Protein AF-A0A2V6Z0V9-F1 (afdb_monomer)

Secondary structure (DSSP, 8-state):
-HHHHHHHHHHH-TT-HHHHHHHHHHHHHTTHHHHHHHHHEEEEE-SSEEEEEE-SSS-EEEEEEGGGEEEEEEE--HHHHHHTEEEEEEEETTS-EEEEEEEESHHHHHHHHHHHH-

pLDDT: mean 75.66, std 7.47, range [54.09, 88.31]

Mean predicted aligned error: 9.22 Å

Nearest PDB structures (foldseek):
  3dcx-assembly1_E  TM=6.784E-01  e=1.658E-02  Shewanella loihica PV-4
  1zvr-assembly1_A  TM=6.112E-01  e=2.534E-02  Homo sapiens
  7xti-assembly1_k  TM=6.850E-01  e=1.084E-01  Komagataella phaffii
  3f6g-assembly1_B  TM=4.318E-01  e=2.859E-01  Leptospira interrogans
  2d9w-assembly1_A  TM=4.665E-01  e=1.020E+00  Homo sapiens

Foldseek 3Di:
DQLVVLVCCCVVCVVCVVSSVVSNVVVVVVLVLLVQLVVFWDWDDDLFWTWTWGDDPDIDIDIDTLVFFPDKDWAADPVRVVSQFTKIWTAGHPGDIDIGHGHGNSVVSVVVSVVSVD

Structure (mmCIF, N/CA/C/O backbone):
data_AF-A0A2V6Z0V9-F1
#
_entry.id   AF-A0A2V6Z0V9-F1
#
loop_
_atom_site.group_PDB
_atom_site.id
_atom_site.type_symbol
_atom_site.label_atom_id
_atom_site.label_alt_id
_atom_site.label_comp_id
_atom_site.label_asym_id
_atom_site.label_entity_id
_atom_site.label_seq_id
_atom_site.pdbx_PDB_ins_code
_atom_site.Cartn_x
_atom_site.Cartn_y
_atom_site.Cartn_z
_atom_site.occupancy
_atom_site.B_iso_or_equiv
_atom_site.auth_seq_id
_atom_site.auth_comp_id
_atom_site.auth_asym_id
_atom_site.auth_atom_id
_atom_site.pdbx_PDB_model_num
ATOM 1 N N . MET A 1 1 ? 1.684 -2.259 -17.902 1.00 61.72 1 MET A N 1
ATOM 2 C CA . MET A 1 1 ? 2.109 -1.062 -18.661 1.00 61.72 1 MET A CA 1
ATOM 3 C C . MET A 1 1 ? 3.595 -1.113 -18.998 1.00 61.72 1 MET A C 1
ATOM 5 O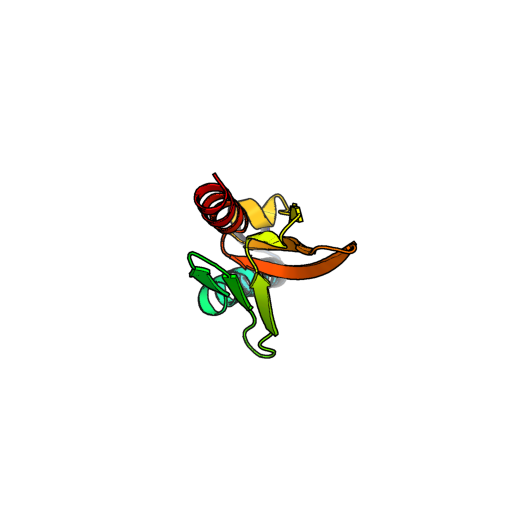 O . MET A 1 1 ? 3.888 -1.341 -20.158 1.00 61.72 1 MET A O 1
ATOM 9 N N . VAL A 1 2 ? 4.525 -1.041 -18.035 1.00 68.62 2 VAL A N 1
ATOM 10 C CA . VAL A 1 2 ? 5.983 -1.050 -18.325 1.00 68.62 2 VAL A CA 1
ATOM 11 C C . VAL A 1 2 ? 6.458 -2.311 -19.071 1.00 68.62 2 VAL A C 1
ATOM 13 O O . VAL A 1 2 ? 7.205 -2.198 -20.033 1.00 68.62 2 VAL A O 1
ATOM 16 N N . LEU A 1 3 ? 5.951 -3.500 -18.718 1.00 67.50 3 LEU A N 1
ATOM 17 C CA . LEU A 1 3 ? 6.251 -4.744 -19.450 1.00 67.50 3 LEU A CA 1
ATOM 18 C C . LEU A 1 3 ? 5.770 -4.738 -20.903 1.00 67.50 3 LEU A C 1
ATOM 20 O O . LEU A 1 3 ? 6.486 -5.190 -21.786 1.00 67.50 3 LEU A O 1
ATOM 24 N N . VAL A 1 4 ? 4.566 -4.217 -21.146 1.00 66.81 4 VAL A N 1
ATOM 25 C CA . VAL A 1 4 ? 3.984 -4.140 -22.495 1.00 66.81 4 VAL A CA 1
ATOM 26 C C . VAL A 1 4 ? 4.806 -3.178 -23.347 1.00 66.81 4 VAL A C 1
ATOM 28 O O . VAL A 1 4 ? 5.147 -3.509 -24.473 1.00 66.81 4 VAL A O 1
ATOM 31 N N . VAL A 1 5 ? 5.211 -2.039 -22.778 1.00 67.81 5 VAL A N 1
ATOM 32 C CA . VAL A 1 5 ? 6.108 -1.081 -23.438 1.00 67.81 5 VAL A CA 1
ATOM 33 C C . VAL A 1 5 ? 7.475 -1.711 -23.730 1.00 67.81 5 VAL A C 1
ATOM 35 O O . VAL A 1 5 ? 7.985 -1.539 -24.829 1.00 67.81 5 VAL A O 1
ATOM 38 N N . GLY A 1 6 ? 8.040 -2.491 -22.802 1.00 67.88 6 GLY A N 1
ATOM 39 C CA . GLY A 1 6 ? 9.314 -3.191 -23.008 1.00 67.88 6 GLY A CA 1
ATOM 40 C C . GLY A 1 6 ? 9.261 -4.256 -24.104 1.00 67.88 6 GLY A C 1
ATOM 41 O O . GLY A 1 6 ? 10.153 -4.308 -24.945 1.00 67.88 6 GLY A O 1
ATOM 42 N N . ILE A 1 7 ? 8.195 -5.062 -24.138 1.00 67.62 7 ILE A N 1
ATOM 43 C CA . ILE A 1 7 ? 7.977 -6.080 -25.178 1.00 67.62 7 ILE A CA 1
ATOM 44 C C . ILE A 1 7 ? 7.771 -5.416 -26.545 1.00 67.62 7 ILE A C 1
ATOM 46 O O . ILE A 1 7 ? 8.395 -5.819 -27.522 1.00 67.62 7 ILE A O 1
ATOM 50 N N . VAL A 1 8 ? 6.947 -4.366 -26.614 1.00 71.19 8 VAL A N 1
ATOM 51 C CA . VAL A 1 8 ? 6.697 -3.619 -27.856 1.00 71.19 8 VAL A CA 1
ATOM 52 C C . VAL A 1 8 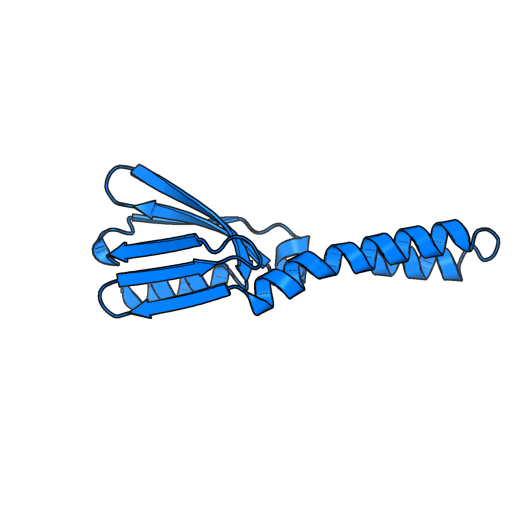? 7.981 -2.959 -28.368 1.00 71.19 8 VAL A C 1
ATOM 54 O O . VAL A 1 8 ? 8.270 -3.053 -29.556 1.00 71.19 8 VAL A O 1
ATOM 57 N N . LEU A 1 9 ? 8.796 -2.363 -27.493 1.00 70.00 9 LEU A N 1
ATOM 58 C CA . LEU A 1 9 ? 10.069 -1.743 -27.878 1.00 70.00 9 LEU A CA 1
ATOM 59 C C . LEU A 1 9 ? 11.065 -2.767 -28.452 1.00 70.00 9 LEU A C 1
ATOM 61 O O . LEU A 1 9 ? 11.741 -2.472 -29.433 1.00 70.00 9 LEU A O 1
ATOM 65 N N . LEU A 1 10 ? 11.123 -3.974 -27.873 1.00 67.88 10 LEU A N 1
ATOM 66 C CA . LEU A 1 1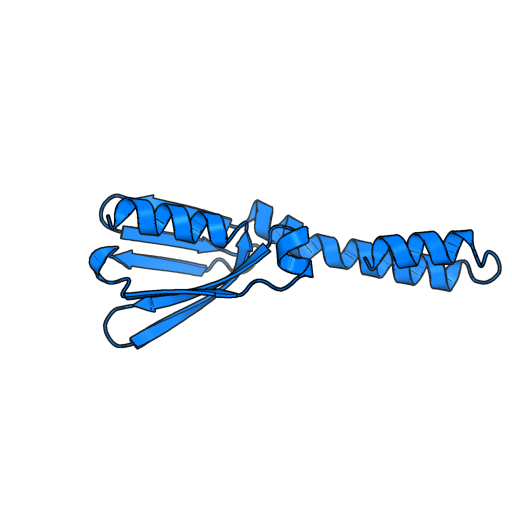0 ? 12.015 -5.054 -28.313 1.00 67.88 10 LEU A CA 1
ATOM 67 C C . LEU A 1 10 ? 11.598 -5.630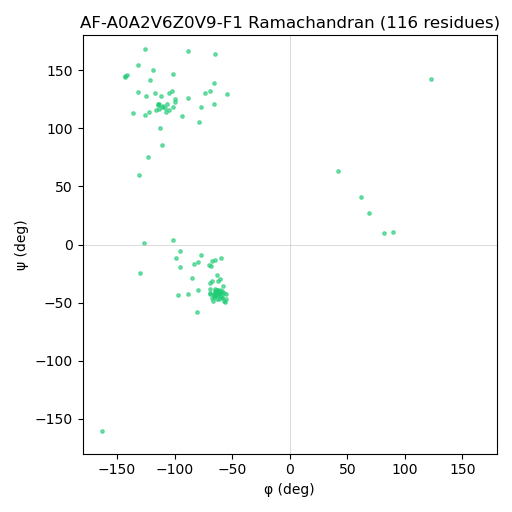 -29.680 1.00 67.88 10 LEU A C 1
ATOM 69 O O . LEU A 1 10 ? 12.459 -5.993 -30.476 1.00 67.88 10 LEU A O 1
ATOM 73 N N . ILE A 1 11 ? 10.292 -5.665 -29.970 1.00 68.50 11 ILE A N 1
ATOM 74 C CA . ILE A 1 11 ? 9.741 -6.148 -31.248 1.00 68.50 11 ILE A CA 1
ATOM 75 C C . ILE A 1 11 ? 9.847 -5.086 -32.357 1.00 68.50 11 ILE A C 1
ATOM 77 O O . ILE A 1 11 ? 10.129 -5.426 -33.503 1.00 68.50 11 ILE A O 1
ATOM 81 N N . VAL A 1 12 ? 9.622 -3.806 -32.037 1.00 73.19 12 VAL A N 1
ATOM 82 C CA . VAL A 1 12 ? 9.546 -2.713 -33.029 1.00 73.19 12 VAL A CA 1
ATOM 83 C C . VAL A 1 12 ? 10.925 -2.150 -33.399 1.00 73.19 12 VAL A C 1
ATOM 85 O O . VAL A 1 12 ? 11.112 -1.691 -34.524 1.00 73.19 12 VAL A O 1
ATOM 88 N N . LEU A 1 13 ? 11.907 -2.196 -32.490 1.00 69.69 13 LEU A N 1
ATOM 89 C CA . LEU A 1 13 ? 13.264 -1.676 -32.709 1.00 69.69 13 LEU A CA 1
ATOM 90 C C . LEU A 1 13 ? 14.325 -2.773 -32.493 1.00 69.69 13 LEU A C 1
ATOM 92 O O . LEU A 1 13 ? 15.052 -2.752 -31.495 1.00 69.69 13 LEU A O 1
ATOM 96 N N . PRO A 1 14 ? 14.483 -3.712 -33.446 1.00 65.31 14 PRO A N 1
ATOM 97 C CA . PRO A 1 14 ? 15.440 -4.817 -33.328 1.00 65.31 14 PRO A CA 1
ATOM 98 C C . PRO A 1 14 ? 16.913 -4.366 -33.292 1.00 65.31 14 PRO A C 1
ATOM 100 O O . PRO A 1 14 ? 17.782 -5.150 -32.925 1.00 65.31 14 PRO A O 1
ATOM 103 N N . GLY A 1 15 ? 17.209 -3.104 -33.635 1.00 70.38 15 GLY A N 1
ATOM 104 C CA . GLY A 1 15 ? 18.557 -2.522 -33.589 1.00 70.38 15 GLY A CA 1
ATOM 105 C C . GLY A 1 15 ? 19.056 -2.129 -32.192 1.00 70.38 15 GLY A C 1
ATOM 106 O O . GLY A 1 15 ? 20.232 -1.812 -32.039 1.00 70.38 15 GLY A O 1
ATOM 107 N N . VAL A 1 16 ? 18.199 -2.156 -31.163 1.00 71.19 16 VAL A N 1
ATOM 108 C CA . VAL A 1 16 ? 18.569 -1.845 -29.765 1.00 71.19 16 VAL A CA 1
ATOM 109 C C . VAL A 1 16 ? 18.070 -2.926 -28.794 1.00 71.19 16 VAL A C 1
ATOM 111 O O . VAL A 1 16 ? 17.320 -2.635 -27.855 1.00 71.19 16 VAL A O 1
ATOM 114 N N . PRO A 1 17 ? 18.512 -4.189 -28.962 1.00 74.06 17 PRO A N 1
ATOM 115 C CA . PRO A 1 17 ? 18.055 -5.305 -28.129 1.00 74.06 17 PRO A CA 1
ATOM 116 C C . PRO A 1 17 ? 18.380 -5.090 -26.643 1.00 74.06 17 PRO A C 1
ATOM 118 O O . PRO A 1 17 ? 17.623 -5.511 -25.770 1.00 74.06 17 PRO A O 1
ATOM 121 N N . LEU A 1 18 ? 19.464 -4.361 -26.349 1.00 75.19 18 LEU A N 1
ATOM 122 C CA . LEU A 1 18 ? 19.872 -4.025 -24.987 1.00 75.19 18 LEU A CA 1
ATOM 123 C C . LEU A 1 18 ? 18.854 -3.111 -24.281 1.00 75.19 18 LEU A C 1
ATOM 125 O O . LEU A 1 18 ? 18.519 -3.341 -23.122 1.00 75.19 18 LEU A O 1
ATOM 129 N N . ALA A 1 19 ? 18.319 -2.105 -24.982 1.00 72.25 19 ALA A N 1
ATOM 130 C CA . ALA A 1 19 ? 17.346 -1.171 -24.415 1.00 72.25 19 ALA A CA 1
ATOM 131 C C . ALA A 1 19 ? 16.001 -1.864 -24.147 1.00 72.25 19 ALA A C 1
ATOM 133 O O . ALA A 1 19 ? 15.427 -1.705 -23.070 1.00 72.25 19 ALA A O 1
ATOM 134 N N . GLY A 1 20 ? 15.540 -2.699 -25.087 1.00 73.25 20 GLY A N 1
ATOM 135 C CA . GLY A 1 20 ? 14.347 -3.528 -24.902 1.00 73.25 20 GLY A CA 1
ATOM 136 C C . GLY A 1 20 ? 14.475 -4.466 -23.698 1.00 73.25 20 GLY A C 1
ATOM 137 O O . GLY A 1 20 ? 13.573 -4.520 -22.860 1.00 73.25 20 GLY A O 1
ATOM 138 N N . ALA A 1 21 ? 15.619 -5.148 -23.564 1.00 74.38 21 ALA A N 1
ATOM 139 C CA . ALA A 1 21 ? 15.887 -6.058 -22.452 1.00 74.38 21 ALA A CA 1
ATOM 140 C C . ALA A 1 21 ? 15.894 -5.343 -21.089 1.00 74.38 21 ALA A C 1
ATOM 142 O O . ALA A 1 21 ? 15.324 -5.859 -20.129 1.00 74.38 21 ALA A O 1
ATOM 143 N N . VAL A 1 22 ? 16.470 -4.137 -21.000 1.00 77.00 22 VAL A N 1
ATOM 144 C CA . VAL A 1 22 ? 16.478 -3.335 -19.762 1.00 77.00 22 VAL A CA 1
ATOM 145 C C . VAL A 1 22 ? 15.064 -2.914 -19.354 1.00 77.00 22 VAL A C 1
ATOM 147 O O . VAL A 1 22 ? 14.700 -3.053 -18.186 1.00 77.00 22 VAL A O 1
ATOM 150 N N . VAL A 1 23 ? 14.230 -2.454 -20.292 1.00 76.88 23 VAL A N 1
ATOM 151 C CA . VAL A 1 23 ? 12.839 -2.067 -19.984 1.00 76.88 23 VAL A CA 1
ATOM 152 C C . VAL A 1 23 ? 12.015 -3.279 -19.539 1.00 76.88 23 VAL A C 1
ATOM 154 O O . VAL A 1 23 ? 11.237 -3.185 -18.586 1.00 76.88 23 VAL A O 1
ATOM 157 N N . LEU A 1 24 ? 12.218 -4.434 -20.179 1.00 75.94 24 LEU A N 1
ATOM 158 C CA . LEU A 1 24 ? 11.605 -5.698 -1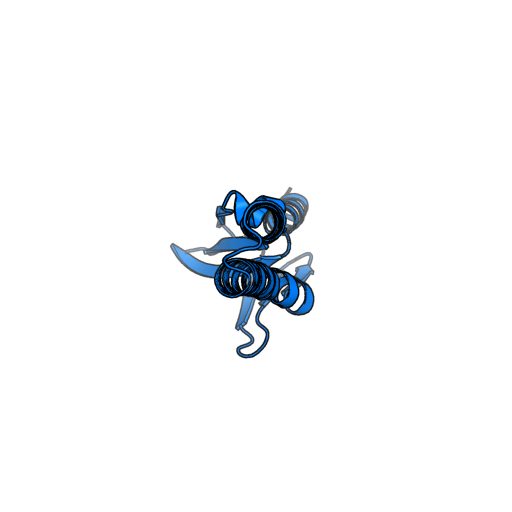9.769 1.00 75.94 24 LEU A CA 1
ATOM 159 C C . LEU A 1 24 ? 12.040 -6.107 -18.358 1.00 75.94 24 LEU A C 1
ATOM 161 O O . LEU A 1 24 ? 11.187 -6.419 -17.528 1.00 75.94 24 LEU A O 1
ATOM 165 N N . LEU A 1 25 ? 13.340 -6.037 -18.059 1.00 77.88 25 LEU A N 1
ATOM 166 C CA . LEU A 1 25 ? 13.892 -6.350 -16.741 1.00 77.88 25 LEU A CA 1
ATOM 167 C C . LEU A 1 25 ? 13.293 -5.452 -15.650 1.00 77.88 25 LEU A C 1
A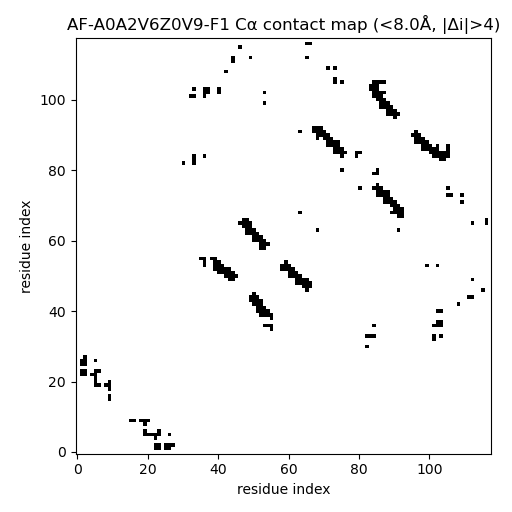TOM 169 O O . LEU A 1 25 ? 12.864 -5.954 -14.613 1.00 77.88 25 LEU A O 1
ATOM 173 N N . ILE A 1 26 ? 13.188 -4.142 -15.896 1.00 76.94 26 ILE A N 1
ATOM 174 C CA . ILE A 1 26 ? 12.544 -3.192 -14.973 1.00 76.94 26 ILE A CA 1
ATOM 175 C C . ILE A 1 26 ? 11.063 -3.542 -14.780 1.00 76.94 26 ILE A C 1
ATOM 177 O O . ILE A 1 26 ? 10.557 -3.522 -13.656 1.00 76.94 26 ILE A O 1
ATOM 181 N N . GLY A 1 27 ? 10.364 -3.905 -15.858 1.00 76.19 27 GLY A N 1
ATOM 182 C CA . GLY A 1 27 ? 8.971 -4.339 -15.800 1.00 76.19 27 GLY A CA 1
ATOM 183 C C . GLY A 1 27 ? 8.769 -5.602 -14.956 1.00 76.19 27 GLY A C 1
ATOM 184 O O . GLY A 1 27 ? 7.819 -5.667 -14.175 1.00 76.19 27 GLY A O 1
ATOM 185 N N . ILE A 1 28 ? 9.678 -6.576 -15.062 1.00 74.56 28 ILE A N 1
ATOM 186 C CA . ILE A 1 28 ? 9.681 -7.783 -14.222 1.00 74.56 28 ILE A CA 1
ATOM 187 C C . ILE A 1 28 ? 9.965 -7.405 -12.766 1.00 74.56 28 ILE A C 1
ATOM 189 O O . ILE A 1 28 ? 9.274 -7.865 -11.859 1.00 74.56 28 ILE A O 1
ATOM 193 N N . LEU A 1 29 ? 10.931 -6.517 -12.526 1.00 74.00 29 LEU A N 1
ATOM 194 C CA . LEU A 1 29 ? 11.280 -6.076 -11.178 1.00 74.00 29 LEU A CA 1
ATOM 195 C C . LEU A 1 29 ? 10.111 -5.352 -10.486 1.00 74.00 29 LEU A C 1
ATOM 197 O O . LEU A 1 29 ? 9.921 -5.496 -9.280 1.00 74.00 29 LEU A O 1
ATOM 201 N N . MET A 1 30 ? 9.264 -4.650 -11.246 1.00 72.38 30 MET A N 1
ATOM 202 C CA . MET A 1 30 ? 8.025 -4.044 -10.743 1.00 72.38 30 MET A CA 1
ATOM 203 C C . MET A 1 30 ? 6.935 -5.055 -10.341 1.00 72.38 30 MET A C 1
ATOM 205 O O . MET A 1 30 ? 6.040 -4.689 -9.578 1.00 72.38 30 MET A O 1
ATOM 209 N N . LEU A 1 31 ? 6.991 -6.311 -10.800 1.00 70.06 31 LEU A N 1
ATOM 210 C CA . LEU A 1 31 ? 6.080 -7.383 -10.364 1.00 70.06 31 LEU A CA 1
ATOM 211 C C . LEU A 1 31 ? 6.517 -8.050 -9.054 1.00 70.06 31 LEU A C 1
ATOM 213 O O . LEU A 1 31 ? 5.712 -8.707 -8.393 1.00 70.06 31 LEU A O 1
ATOM 217 N N . VAL A 1 32 ? 7.770 -7.868 -8.640 1.00 71.44 32 VAL A N 1
ATOM 218 C CA . VAL A 1 32 ? 8.284 -8.456 -7.397 1.00 71.44 32 VAL A CA 1
ATOM 219 C C . VAL A 1 32 ? 7.547 -7.913 -6.159 1.00 71.44 32 VAL A C 1
ATOM 221 O O . VAL A 1 32 ? 7.114 -8.724 -5.341 1.00 71.44 32 VAL A O 1
ATOM 224 N N . PRO A 1 33 ? 7.313 -6.593 -5.992 1.00 68.31 33 PRO A N 1
ATOM 225 C CA . PRO A 1 33 ? 6.579 -6.063 -4.842 1.00 68.31 33 PRO A CA 1
ATOM 226 C C . PRO A 1 33 ? 5.165 -6.640 -4.636 1.00 68.31 33 PRO A C 1
ATOM 228 O O . PRO A 1 33 ? 4.896 -7.055 -3.507 1.00 68.31 33 PRO A O 1
ATOM 231 N N . PRO A 1 34 ? 4.266 -6.715 -5.645 1.00 66.06 34 PRO A N 1
ATOM 232 C CA . PRO A 1 34 ? 2.959 -7.352 -5.467 1.00 66.06 34 PRO A CA 1
ATOM 233 C C . PRO A 1 34 ? 3.066 -8.840 -5.147 1.00 66.06 34 PRO A C 1
ATOM 235 O O . PRO A 1 34 ? 2.337 -9.332 -4.291 1.00 66.06 34 PRO A O 1
ATOM 238 N N . PHE A 1 35 ? 3.998 -9.557 -5.776 1.00 69.06 35 PHE A N 1
ATOM 239 C CA . PHE A 1 35 ? 4.210 -10.973 -5.484 1.00 69.06 35 PHE A CA 1
ATOM 240 C C . PHE A 1 35 ? 4.655 -11.202 -4.031 1.00 69.06 35 PHE A C 1
ATOM 242 O O . PHE A 1 35 ? 4.183 -12.109 -3.344 1.00 69.06 35 PHE A O 1
ATOM 249 N N . VAL A 1 36 ? 5.529 -10.333 -3.529 1.00 67.38 36 VAL A N 1
ATOM 250 C CA . VAL A 1 36 ? 5.973 -10.352 -2.136 1.00 67.38 36 VAL A CA 1
ATOM 251 C C . VAL A 1 36 ? 4.829 -9.982 -1.192 1.00 67.38 36 VAL A C 1
ATOM 253 O O . VAL A 1 36 ? 4.607 -10.691 -0.211 1.00 67.38 36 VAL A O 1
ATOM 256 N N . ALA A 1 37 ? 4.068 -8.927 -1.491 1.00 68.12 37 ALA A N 1
ATOM 257 C CA . ALA A 1 37 ? 2.877 -8.542 -0.730 1.00 68.12 37 ALA A CA 1
ATOM 258 C C . ALA A 1 37 ? 1.875 -9.699 -0.625 1.00 68.12 37 ALA A C 1
ATOM 260 O O . ALA A 1 37 ? 1.367 -9.994 0.459 1.00 68.12 37 ALA A O 1
ATOM 261 N N . TYR A 1 38 ? 1.664 -10.410 -1.735 1.00 66.00 38 TYR A N 1
ATOM 262 C CA . TYR A 1 38 ? 0.770 -11.557 -1.815 1.00 66.00 38 TYR A CA 1
ATOM 263 C C . TYR A 1 38 ? 1.161 -12.674 -0.846 1.00 66.00 38 TYR A C 1
ATOM 265 O O . TYR A 1 38 ? 0.297 -13.271 -0.208 1.00 66.00 38 TYR A O 1
ATOM 273 N N . ARG A 1 39 ? 2.463 -12.951 -0.734 1.00 63.25 39 ARG A N 1
ATOM 274 C CA . ARG A 1 39 ? 3.013 -14.017 0.114 1.00 63.25 39 ARG A CA 1
ATOM 275 C C . ARG A 1 39 ? 3.123 -13.646 1.593 1.00 63.25 39 ARG A C 1
ATOM 277 O O . ARG A 1 39 ? 3.373 -14.533 2.398 1.00 63.25 39 ARG A O 1
ATOM 284 N N . THR A 1 40 ? 3.015 -12.365 1.944 1.00 63.59 40 THR A N 1
ATOM 285 C CA . THR A 1 40 ? 3.445 -11.865 3.267 1.00 63.59 40 THR A CA 1
ATOM 286 C C . THR A 1 40 ? 2.392 -11.084 4.028 1.00 63.59 40 THR A C 1
ATOM 288 O O . THR A 1 40 ? 2.664 -10.611 5.131 1.00 63.59 40 THR A O 1
ATOM 291 N N . THR A 1 41 ? 1.201 -10.945 3.451 1.00 65.69 41 THR A N 1
ATOM 292 C CA . THR A 1 41 ? 0.052 -10.337 4.116 1.00 65.69 41 THR A CA 1
ATOM 293 C C . THR A 1 41 ? -0.779 -11.441 4.766 1.00 65.69 41 THR A C 1
ATOM 295 O O . THR A 1 41 ? -1.429 -12.215 4.067 1.00 65.69 41 THR A O 1
ATOM 298 N N . GLU A 1 42 ? -0.781 -11.498 6.096 1.00 70.62 42 GLU A N 1
ATOM 299 C CA . GLU A 1 42 ? -1.691 -12.333 6.881 1.00 70.62 42 GLU A CA 1
ATOM 300 C C . GLU A 1 42 ? -2.682 -11.433 7.630 1.00 70.62 42 GLU A C 1
ATOM 302 O O . GLU A 1 42 ? -2.308 -10.596 8.457 1.00 70.62 42 GLU A O 1
ATOM 307 N N . LEU A 1 43 ? -3.969 -11.594 7.317 1.00 66.12 43 LEU A N 1
ATOM 308 C CA . LEU A 1 43 ? -5.060 -10.805 7.887 1.00 66.12 43 LEU A CA 1
ATOM 309 C C . LEU A 1 43 ? -5.851 -11.679 8.861 1.00 66.12 43 LEU A C 1
ATOM 311 O O . LEU A 1 43 ? -6.503 -12.635 8.447 1.00 66.12 43 LEU A O 1
ATOM 315 N N . GLY A 1 44 ? -5.807 -11.341 10.148 1.00 69.19 44 GLY A N 1
ATOM 316 C CA . GLY A 1 44 ? -6.573 -12.002 11.200 1.00 69.19 44 GLY A CA 1
ATOM 317 C C . GLY A 1 44 ? -7.651 -11.074 11.746 1.00 69.19 44 GLY A C 1
ATOM 318 O O . GLY A 1 44 ? -7.432 -10.388 12.741 1.00 69.19 44 GLY A O 1
ATOM 319 N N . VAL A 1 45 ? -8.824 -11.038 11.113 1.00 67.69 45 VAL A N 1
ATOM 320 C CA . VAL A 1 45 ? -9.990 -10.319 11.655 1.00 67.69 45 VAL A CA 1
ATOM 321 C C . VAL A 1 45 ? -10.771 -11.273 12.558 1.00 67.69 45 VAL A C 1
ATOM 323 O O . VAL A 1 45 ? -11.119 -12.373 12.139 1.00 67.69 45 VAL A O 1
ATOM 326 N N . THR A 1 46 ? -11.027 -10.868 13.802 1.00 76.69 46 THR A N 1
ATOM 327 C CA . THR A 1 46 ? -11.817 -11.636 14.779 1.00 76.69 46 THR A CA 1
ATOM 328 C C . THR A 1 46 ? -12.961 -10.782 15.333 1.00 76.69 46 THR A C 1
ATOM 330 O O . THR A 1 46 ? -12.918 -9.559 15.230 1.00 76.69 46 THR A O 1
ATOM 333 N N . ASN A 1 47 ? -13.907 -11.402 16.047 1.00 72.88 47 ASN A N 1
ATOM 334 C CA . ASN A 1 47 ? -15.099 -10.743 16.614 1.00 72.88 47 ASN A CA 1
ATOM 335 C C . ASN A 1 47 ? -14.817 -9.603 17.621 1.00 72.88 47 ASN A C 1
ATOM 337 O O . ASN A 1 47 ? -15.740 -8.911 18.039 1.00 72.88 47 ASN A O 1
ATOM 341 N N . LYS A 1 48 ? -13.575 -9.440 18.102 1.00 77.00 48 LYS A N 1
ATOM 342 C CA . LYS A 1 48 ? -13.212 -8.412 19.104 1.00 77.00 48 LYS A CA 1
ATOM 343 C C . LYS A 1 48 ? -11.993 -7.575 18.718 1.00 77.00 48 LYS A C 1
ATOM 345 O O . LYS A 1 48 ? -11.846 -6.454 19.204 1.00 77.00 48 LYS A O 1
ATOM 350 N N . ARG A 1 49 ? -11.108 -8.109 17.875 1.00 81.25 49 ARG A N 1
ATOM 351 C CA . ARG A 1 49 ? -9.830 -7.486 17.510 1.00 81.25 49 ARG A CA 1
ATOM 352 C C . ARG A 1 49 ? -9.484 -7.726 16.046 1.00 81.25 49 ARG A C 1
ATOM 354 O O . ARG A 1 49 ? -9.756 -8.799 15.504 1.00 81.25 49 ARG A O 1
ATOM 361 N N . VAL A 1 50 ? -8.849 -6.732 15.447 1.00 79.69 50 VAL A N 1
ATOM 362 C CA . VAL A 1 50 ? -8.242 -6.787 14.122 1.00 79.69 50 VAL A CA 1
ATOM 363 C C . VAL A 1 50 ? -6.743 -6.963 14.320 1.00 79.69 50 VAL A C 1
ATOM 365 O O . VAL A 1 50 ? -6.088 -6.123 14.934 1.00 79.69 50 VAL A O 1
ATOM 368 N N . ILE A 1 51 ? -6.215 -8.073 13.815 1.00 81.12 51 ILE A N 1
ATOM 369 C CA . ILE A 1 51 ? -4.789 -8.379 13.816 1.00 81.12 51 ILE A CA 1
ATOM 370 C C . ILE A 1 51 ? -4.307 -8.295 12.376 1.00 81.12 51 ILE A C 1
ATOM 372 O O . ILE A 1 51 ? -4.772 -9.035 11.505 1.00 81.12 51 ILE A O 1
ATOM 376 N N . VAL A 1 52 ? -3.366 -7.395 12.121 1.00 75.69 52 VAL A N 1
ATOM 377 C CA . VAL A 1 52 ? -2.770 -7.219 10.798 1.00 75.69 52 VAL A CA 1
ATOM 378 C C . VAL A 1 52 ? -1.289 -7.562 10.891 1.00 75.69 52 VAL A C 1
ATOM 380 O O . VAL A 1 52 ? -0.539 -6.904 11.613 1.00 75.69 52 VAL A O 1
ATOM 383 N N . LYS A 1 53 ? -0.866 -8.615 10.184 1.00 77.00 53 LYS A N 1
ATOM 384 C CA . LYS A 1 53 ? 0.532 -9.061 10.107 1.00 77.00 53 LYS A CA 1
ATOM 385 C C . LYS A 1 53 ? 1.040 -8.881 8.690 1.00 77.00 53 LYS A C 1
ATOM 387 O O . LYS A 1 53 ? 0.495 -9.465 7.755 1.00 77.00 53 LYS A O 1
ATOM 392 N N . MET A 1 54 ? 2.082 -8.073 8.518 1.00 73.06 54 MET A N 1
ATOM 393 C CA . MET A 1 54 ? 2.626 -7.778 7.191 1.00 73.06 54 MET A CA 1
ATOM 394 C C . MET A 1 54 ? 4.145 -7.705 7.175 1.00 73.06 54 MET A C 1
ATOM 396 O O . MET A 1 54 ? 4.778 -7.212 8.110 1.00 73.06 54 MET A O 1
ATOM 400 N N . GLY A 1 55 ? 4.717 -8.149 6.055 1.00 62.72 55 GLY A N 1
ATOM 401 C CA . GLY A 1 55 ? 6.126 -7.979 5.709 1.00 62.72 55 GLY A CA 1
ATOM 402 C C . GLY A 1 55 ? 6.860 -9.296 5.449 1.00 62.72 55 GLY A C 1
ATOM 403 O O . GLY A 1 55 ? 6.633 -10.296 6.122 1.00 62.72 55 GLY A O 1
ATOM 404 N N . LEU A 1 56 ? 7.769 -9.281 4.465 1.00 59.88 56 LEU A N 1
ATOM 405 C CA . LEU A 1 56 ? 8.615 -10.430 4.103 1.00 59.88 56 LEU A CA 1
ATOM 406 C C . LEU A 1 56 ? 9.815 -10.576 5.042 1.00 59.88 56 LEU A C 1
ATOM 408 O O . LEU A 1 56 ? 10.004 -11.609 5.674 1.00 59.88 56 LEU A O 1
ATOM 412 N N . ILE A 1 57 ? 10.622 -9.513 5.105 1.00 60.44 57 ILE A N 1
ATOM 413 C CA . ILE A 1 57 ? 11.904 -9.468 5.820 1.00 60.44 57 ILE A CA 1
ATOM 414 C C . ILE A 1 57 ? 11.707 -8.851 7.207 1.00 60.44 57 ILE A C 1
ATOM 416 O O . ILE A 1 57 ? 12.212 -9.361 8.201 1.00 60.44 57 ILE A O 1
ATOM 420 N N . ARG A 1 58 ? 10.926 -7.766 7.291 1.00 57.00 58 ARG A N 1
ATOM 421 C CA . ARG A 1 58 ? 10.583 -7.093 8.547 1.00 57.00 58 ARG A CA 1
ATOM 422 C C . ARG A 1 58 ? 9.094 -7.276 8.808 1.00 57.00 58 ARG A C 1
ATOM 424 O O . ARG A 1 58 ? 8.279 -6.598 8.189 1.00 57.00 58 ARG A O 1
ATOM 431 N N . ARG A 1 59 ? 8.756 -8.219 9.687 1.00 71.38 59 ARG A N 1
ATOM 432 C CA . ARG A 1 59 ? 7.371 -8.510 10.072 1.00 71.38 59 ARG A CA 1
ATOM 433 C C . ARG A 1 59 ? 6.891 -7.446 11.054 1.00 71.38 59 ARG A C 1
ATOM 435 O O . ARG A 1 59 ? 7.464 -7.305 12.131 1.00 71.38 59 ARG A O 1
ATOM 442 N N . ARG A 1 60 ? 5.858 -6.696 10.682 1.00 71.94 60 ARG A N 1
ATOM 443 C CA . ARG A 1 60 ? 5.119 -5.811 11.586 1.00 71.94 60 ARG A CA 1
ATOM 444 C C . ARG A 1 60 ? 3.787 -6.468 11.915 1.00 71.94 60 ARG A C 1
ATOM 446 O O . ARG A 1 60 ? 3.084 -6.915 11.011 1.00 71.94 60 ARG A O 1
ATOM 453 N N . THR A 1 61 ? 3.476 -6.534 13.203 1.00 74.38 61 THR A N 1
ATOM 454 C CA . THR A 1 61 ? 2.185 -7.008 13.705 1.00 74.38 61 THR A CA 1
ATOM 455 C C . THR A 1 61 ? 1.530 -5.858 14.434 1.00 74.38 61 THR A C 1
ATOM 457 O O . THR A 1 61 ? 2.166 -5.237 15.281 1.00 74.38 61 THR A O 1
ATOM 460 N N . LEU A 1 62 ? 0.277 -5.593 14.103 1.00 75.88 62 LEU A N 1
ATOM 461 C CA . LEU A 1 62 ? -0.547 -4.624 14.797 1.00 75.88 62 LEU A CA 1
ATOM 462 C C . LEU A 1 62 ? -1.824 -5.308 15.254 1.00 75.88 62 LEU A C 1
ATOM 464 O O . LEU A 1 62 ? -2.518 -5.939 14.456 1.00 75.88 62 LEU A O 1
ATOM 468 N N . GLU A 1 63 ? -2.115 -5.169 16.540 1.00 80.44 63 GLU A N 1
ATOM 469 C CA . GLU A 1 63 ? -3.359 -5.614 17.144 1.00 80.44 63 GLU A CA 1
ATOM 470 C C . GLU A 1 63 ? -4.129 -4.384 17.613 1.00 80.44 63 GLU A C 1
ATOM 472 O O . GLU A 1 63 ? -3.665 -3.649 18.481 1.00 80.44 63 GLU A O 1
ATOM 477 N N . LEU A 1 64 ? -5.306 -4.158 17.034 1.00 80.50 64 LEU A N 1
ATOM 478 C CA . LEU A 1 64 ? -6.235 -3.121 17.473 1.00 80.50 64 LEU A CA 1
ATOM 479 C C . LEU A 1 64 ? -7.567 -3.767 17.840 1.00 80.50 64 LEU A C 1
ATOM 481 O O . LEU A 1 64 ? -8.027 -4.695 17.169 1.00 80.50 64 LEU A O 1
ATOM 485 N N . LEU A 1 65 ? -8.217 -3.286 18.902 1.00 83.38 65 LEU A N 1
ATOM 486 C CA . LEU A 1 65 ? -9.591 -3.697 19.178 1.00 83.38 65 LEU A CA 1
ATOM 487 C C . LEU A 1 65 ? -10.492 -3.167 18.065 1.00 83.38 65 LEU A C 1
ATOM 489 O O . LEU A 1 65 ? -10.369 -2.015 17.662 1.00 83.38 65 LEU A O 1
ATOM 493 N N . LEU A 1 66 ? -11.448 -3.982 17.616 1.00 79.94 66 LEU A N 1
ATOM 494 C CA . LEU A 1 66 ? -12.364 -3.599 16.537 1.00 79.94 66 LEU A CA 1
ATOM 495 C C . LEU A 1 66 ? -13.147 -2.322 16.894 1.00 79.94 66 LEU A C 1
ATOM 497 O O . LEU A 1 66 ? -13.351 -1.460 16.051 1.00 79.94 66 LEU A O 1
ATOM 501 N N . ARG A 1 67 ? -13.498 -2.162 18.177 1.00 81.44 67 ARG A N 1
ATOM 502 C CA . ARG A 1 67 ? -14.194 -0.979 18.715 1.00 81.44 67 ARG A CA 1
ATOM 503 C C . ARG A 1 67 ? -13.333 0.288 18.758 1.00 81.44 67 ARG A C 1
ATOM 505 O O . ARG A 1 67 ? -13.883 1.364 18.930 1.00 81.44 67 ARG A O 1
ATOM 512 N N . GLN A 1 68 ? -12.011 0.151 18.671 1.00 83.31 68 GLN A N 1
ATOM 513 C CA . GLN A 1 68 ? -11.069 1.273 18.685 1.00 83.31 68 GLN A CA 1
ATOM 514 C C . GLN A 1 68 ? -10.669 1.720 17.276 1.00 83.31 68 GLN A C 1
ATOM 516 O O . GLN A 1 68 ? -9.936 2.693 17.139 1.00 83.31 68 GLN A O 1
ATOM 521 N N . VAL A 1 69 ? -11.102 1.011 16.231 1.00 82.06 69 VAL A N 1
ATOM 522 C CA . VAL A 1 69 ? -10.856 1.419 14.847 1.00 82.06 69 VAL A CA 1
ATOM 523 C C . VAL A 1 69 ? -11.857 2.516 14.494 1.00 82.06 69 VAL A C 1
ATOM 525 O O . VAL A 1 69 ? -13.036 2.240 14.295 1.00 82.06 69 VAL A O 1
ATOM 528 N N . GLU A 1 70 ? -11.387 3.759 14.424 1.00 84.00 70 GLU A N 1
ATOM 529 C CA . GLU A 1 70 ? -12.231 4.918 14.101 1.00 84.00 70 GLU A CA 1
ATOM 530 C C . GLU A 1 70 ? -12.307 5.155 12.594 1.00 84.00 70 GLU A C 1
ATOM 532 O O . GLU A 1 70 ? -13.377 5.423 12.047 1.00 84.00 70 GLU A O 1
ATOM 537 N N . ALA A 1 71 ? -11.170 5.039 11.905 1.00 83.75 71 ALA A N 1
ATOM 538 C CA . ALA A 1 71 ? -11.100 5.255 10.468 1.00 83.75 71 ALA A CA 1
ATOM 539 C C . ALA A 1 71 ? -10.119 4.294 9.793 1.00 83.75 71 ALA A C 1
ATOM 541 O O . ALA A 1 71 ? -9.063 3.956 10.328 1.00 83.75 71 ALA A O 1
ATOM 542 N N . ILE A 1 72 ? -10.484 3.880 8.581 1.00 86.69 72 ILE A N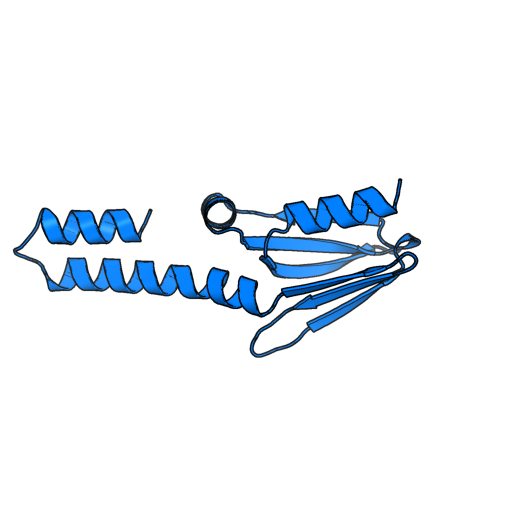 1
ATOM 543 C CA . ILE A 1 72 ? -9.668 3.043 7.702 1.00 86.69 72 ILE A CA 1
ATOM 544 C C . ILE A 1 72 ? -9.547 3.782 6.376 1.00 86.69 72 ILE A C 1
ATOM 546 O O . ILE A 1 72 ? -10.532 3.895 5.640 1.00 86.69 72 ILE A O 1
ATOM 550 N N . SER A 1 73 ? -8.347 4.254 6.063 1.00 87.56 73 SER A N 1
ATOM 551 C CA . SER A 1 73 ? -8.046 4.865 4.770 1.00 87.56 73 SER A CA 1
ATOM 552 C C . SER A 1 73 ? -7.291 3.865 3.910 1.00 87.56 73 SER A C 1
ATOM 554 O O . SER A 1 73 ? -6.338 3.237 4.361 1.00 87.56 73 SER A O 1
ATOM 556 N N . VAL A 1 74 ? -7.727 3.699 2.666 1.00 88.31 74 VAL A N 1
ATOM 557 C CA . VAL A 1 74 ? -7.061 2.843 1.682 1.00 88.31 74 VAL A CA 1
ATOM 558 C C . VAL A 1 74 ? -6.519 3.739 0.585 1.00 88.31 74 VAL A C 1
ATOM 560 O O . VAL A 1 74 ? -7.296 4.431 -0.071 1.00 88.31 74 VAL A O 1
ATOM 563 N N . ASP A 1 75 ? -5.209 3.693 0.375 1.00 87.38 75 ASP A N 1
ATOM 564 C CA . ASP A 1 75 ? -4.549 4.369 -0.734 1.00 87.38 75 ASP A CA 1
ATOM 565 C C . ASP A 1 75 ? -4.078 3.322 -1.744 1.00 87.38 75 ASP A C 1
ATOM 567 O O . ASP A 1 75 ? -3.280 2.432 -1.437 1.00 87.38 75 ASP A O 1
ATOM 571 N N . GLN A 1 76 ? -4.618 3.385 -2.958 1.00 86.06 76 GLN A N 1
ATOM 572 C CA . GLN A 1 76 ? -4.258 2.457 -4.016 1.00 86.06 76 GLN A CA 1
ATOM 573 C C . GLN A 1 76 ? -4.054 3.200 -5.331 1.00 86.06 76 GLN A C 1
ATOM 575 O O . GLN A 1 76 ? -4.995 3.708 -5.948 1.00 86.06 76 GLN A O 1
ATOM 580 N N . SER A 1 77 ? -2.810 3.203 -5.803 1.00 84.62 77 SER A N 1
ATOM 581 C CA . SER A 1 77 ? -2.466 3.759 -7.107 1.00 84.62 77 SER A CA 1
ATOM 582 C C . SER A 1 77 ? -3.112 2.962 -8.248 1.00 84.62 77 SER A C 1
ATOM 584 O O . SER A 1 77 ? -3.566 1.828 -8.081 1.00 84.62 77 SER A O 1
ATOM 586 N N . LEU A 1 78 ? -3.155 3.544 -9.450 1.00 82.06 78 LEU A N 1
ATOM 587 C CA . LEU A 1 78 ? -3.677 2.869 -10.648 1.00 82.06 78 LEU A CA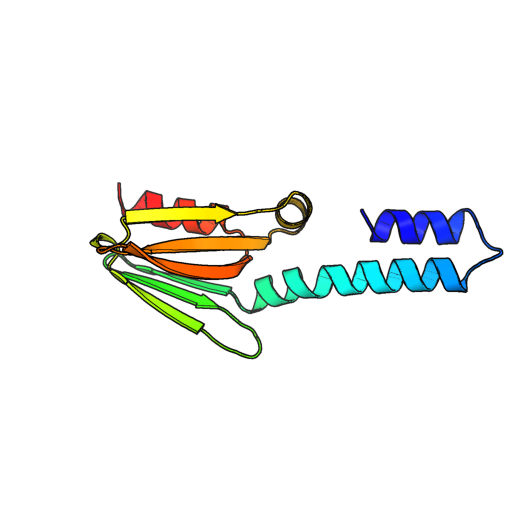 1
ATOM 588 C C . LEU A 1 78 ? -2.939 1.550 -10.939 1.00 82.06 78 LEU A C 1
ATOM 590 O O . LEU A 1 78 ? -3.568 0.539 -11.246 1.00 82.06 78 LEU A O 1
ATOM 594 N N . SER A 1 79 ? -1.613 1.544 -10.785 1.00 74.56 79 SER A N 1
ATOM 595 C CA . SER A 1 79 ? -0.794 0.337 -10.917 1.00 74.56 79 SER A CA 1
ATOM 596 C C . SER A 1 79 ? -1.028 -0.643 -9.770 1.00 74.56 79 SER A C 1
ATOM 598 O O . SER A 1 79 ? -1.111 -1.842 -10.017 1.00 74.56 79 SER A O 1
ATOM 600 N N . GLY A 1 80 ? -1.205 -0.145 -8.544 1.00 76.00 80 GLY A N 1
ATOM 601 C CA . GLY A 1 80 ? -1.563 -0.955 -7.384 1.00 76.00 80 GLY A CA 1
ATOM 602 C C . GLY A 1 80 ? -2.901 -1.673 -7.554 1.00 76.00 80 GLY A C 1
ATOM 603 O O . GLY A 1 80 ? -2.996 -2.857 -7.250 1.00 76.00 80 GLY A O 1
ATOM 604 N N . ARG A 1 81 ? -3.916 -1.001 -8.117 1.00 78.81 81 ARG A N 1
ATOM 605 C CA . ARG A 1 81 ? -5.226 -1.602 -8.432 1.00 78.81 81 ARG A CA 1
ATOM 606 C C . ARG A 1 81 ? -5.116 -2.729 -9.446 1.00 78.81 81 ARG A C 1
ATOM 608 O O . ARG A 1 81 ? -5.715 -3.777 -9.247 1.00 78.81 81 ARG A O 1
ATOM 615 N N . LEU A 1 82 ? -4.327 -2.531 -10.502 1.00 77.62 82 LEU A N 1
ATOM 616 C CA . LEU A 1 82 ? -4.119 -3.557 -11.526 1.00 77.62 82 LEU A CA 1
ATOM 617 C C . LEU A 1 82 ? -3.350 -4.773 -10.984 1.00 77.62 82 LEU A C 1
ATOM 619 O O . LEU A 1 82 ? -3.553 -5.891 -11.441 1.00 77.62 82 LEU A O 1
ATOM 623 N N . LEU A 1 83 ? -2.457 -4.545 -10.022 1.00 74.94 83 LEU A N 1
ATOM 624 C CA . LEU A 1 83 ? -1.558 -5.552 -9.458 1.00 74.94 83 LEU A CA 1
ATOM 625 C C . LEU A 1 83 ? -2.022 -6.095 -8.091 1.00 74.94 83 LEU A C 1
ATOM 627 O O . LEU A 1 83 ? -1.300 -6.881 -7.482 1.00 74.94 83 LEU A O 1
ATOM 631 N N . GLY A 1 84 ? -3.193 -5.681 -7.595 1.00 78.19 84 GLY A N 1
ATOM 632 C CA . GLY A 1 84 ? -3.782 -6.178 -6.345 1.00 78.19 84 GLY A CA 1
ATOM 633 C C . GLY A 1 84 ? -3.042 -5.775 -5.063 1.00 78.19 84 GLY A C 1
ATOM 634 O O . GLY A 1 84 ? -3.096 -6.494 -4.067 1.00 78.19 84 GLY A O 1
ATOM 635 N N . PHE A 1 85 ? -2.326 -4.646 -5.053 1.00 81.88 85 PHE A N 1
ATOM 636 C CA . PHE A 1 85 ? -1.649 -4.137 -3.853 1.00 81.88 85 PHE A CA 1
ATOM 637 C C . PHE A 1 85 ? -1.934 -2.659 -3.611 1.00 81.88 85 PHE A C 1
ATOM 639 O O . PHE A 1 85 ? -2.191 -1.908 -4.550 1.00 81.88 85 PHE A O 1
ATOM 646 N N . GLY A 1 86 ? -1.843 -2.221 -2.361 1.00 84.56 86 GLY A N 1
ATOM 647 C CA . GLY A 1 86 ? -1.912 -0.808 -1.997 1.00 84.56 86 GLY A CA 1
ATOM 648 C C . GLY A 1 86 ? -1.389 -0.551 -0.593 1.00 84.56 86 GLY A C 1
ATOM 649 O O . GLY A 1 86 ? -0.652 -1.365 -0.040 1.00 84.56 86 GLY A O 1
ATOM 650 N N . SER A 1 87 ? -1.761 0.584 -0.030 1.00 85.81 87 SER A N 1
ATOM 651 C CA . SER A 1 87 ? -1.441 0.980 1.334 1.00 85.81 87 SER A CA 1
ATOM 652 C C . SER A 1 87 ? -2.725 1.174 2.133 1.00 85.81 87 SER A C 1
ATOM 654 O O . SER A 1 87 ? -3.773 1.516 1.584 1.00 85.81 87 SER A O 1
ATOM 656 N N . ILE A 1 88 ? -2.652 0.923 3.434 1.00 86.56 88 ILE A N 1
ATOM 657 C CA . ILE A 1 88 ? -3.766 1.103 4.361 1.00 86.56 88 ILE A CA 1
ATOM 658 C C . ILE A 1 88 ? -3.264 1.880 5.560 1.00 86.56 88 ILE A C 1
ATOM 660 O O . ILE A 1 88 ? -2.266 1.499 6.166 1.00 86.56 88 ILE A O 1
ATOM 664 N N . THR A 1 89 ? -4.004 2.910 5.926 1.00 87.56 89 THR A N 1
ATOM 665 C CA . THR A 1 89 ? -3.822 3.647 7.168 1.00 87.56 89 THR A CA 1
ATOM 666 C C . THR A 1 89 ? -4.953 3.276 8.107 1.00 87.56 89 THR A C 1
ATOM 668 O O . THR A 1 89 ? -6.131 3.457 7.780 1.00 87.56 89 THR A O 1
ATOM 671 N N . LEU A 1 90 ? -4.596 2.741 9.270 1.00 85.62 90 LEU A N 1
ATOM 672 C CA . LEU A 1 90 ? -5.532 2.488 10.356 1.00 85.62 90 LEU A CA 1
ATOM 673 C C . LEU A 1 90 ? -5.412 3.610 11.381 1.00 85.62 90 LEU A C 1
ATOM 675 O O . LEU A 1 90 ? -4.325 3.870 11.891 1.00 85.62 90 LEU A O 1
ATOM 679 N N . THR A 1 91 ? -6.535 4.254 11.687 1.00 87.19 91 THR A N 1
ATOM 680 C CA . THR A 1 91 ? -6.624 5.264 12.742 1.00 87.19 91 THR A CA 1
ATOM 681 C C . THR A 1 91 ? -7.334 4.658 13.946 1.00 87.19 91 THR A C 1
ATOM 683 O O . THR A 1 91 ? -8.504 4.272 13.858 1.00 87.19 91 THR A O 1
ATOM 686 N N . GLY A 1 92 ? -6.605 4.549 15.054 1.00 84.88 92 GLY A N 1
ATOM 687 C CA . GLY A 1 92 ? -7.124 4.111 16.342 1.00 84.88 92 GLY A CA 1
ATOM 688 C C . GLY A 1 92 ? -7.682 5.263 17.180 1.00 84.88 92 GLY A C 1
ATOM 689 O O . GLY A 1 92 ? -7.406 6.436 16.915 1.00 84.88 92 GLY A O 1
ATOM 690 N N . THR A 1 93 ? -8.417 4.917 18.237 1.00 81.31 93 THR A N 1
ATOM 691 C CA . THR A 1 93 ? -8.923 5.879 19.224 1.00 81.31 93 THR A CA 1
ATOM 692 C C . THR A 1 93 ? -7.801 6.725 19.815 1.00 81.31 93 THR A C 1
ATOM 694 O O . THR A 1 93 ? -6.783 6.201 20.268 1.00 81.31 93 THR A O 1
ATOM 697 N N . GLY A 1 94 ? -7.992 8.045 19.812 1.00 81.31 94 GLY A N 1
ATOM 698 C CA . GLY A 1 94 ? -6.974 9.007 20.249 1.00 81.31 94 GLY A CA 1
ATOM 699 C C . GLY A 1 94 ? -6.040 9.492 19.133 1.00 81.31 94 GLY A C 1
ATOM 700 O O . GLY A 1 94 ? -5.043 10.148 19.421 1.00 81.31 94 GLY A O 1
ATOM 701 N N . GLY A 1 95 ? -6.349 9.195 17.864 1.00 79.50 95 GLY A N 1
ATOM 702 C CA . GLY A 1 95 ? -5.650 9.756 16.701 1.00 79.50 95 GLY A CA 1
ATOM 703 C C . GLY A 1 95 ? -4.336 9.063 16.333 1.00 79.50 95 GLY A C 1
ATOM 704 O O . GLY A 1 95 ? -3.603 9.562 15.474 1.00 79.50 95 GLY A O 1
ATOM 705 N N . VAL A 1 96 ? -4.036 7.915 16.947 1.00 82.31 96 VAL A N 1
ATOM 706 C CA . VAL A 1 96 ? -2.880 7.084 16.584 1.00 82.31 96 VAL A CA 1
ATOM 707 C C . VAL A 1 96 ? -3.099 6.538 15.177 1.00 82.31 96 VAL A C 1
ATOM 709 O O . VAL A 1 96 ? -4.089 5.856 14.921 1.00 82.31 96 VAL A O 1
ATOM 712 N N . ARG A 1 97 ? -2.182 6.857 14.262 1.00 83.94 97 ARG A N 1
ATOM 713 C CA . ARG A 1 97 ? -2.230 6.429 12.862 1.00 83.94 97 ARG A CA 1
ATOM 714 C C . ARG A 1 97 ? -1.111 5.452 12.572 1.00 83.94 97 ARG A C 1
ATOM 716 O O . ARG A 1 97 ? 0.051 5.744 12.836 1.00 83.94 97 ARG A O 1
ATOM 723 N N . GLU A 1 98 ? -1.485 4.313 12.012 1.00 84.44 98 GLU A N 1
ATOM 724 C CA . GLU A 1 98 ? -0.572 3.233 11.665 1.00 84.44 98 GLU A CA 1
ATOM 725 C C . GLU A 1 98 ? -0.679 2.936 10.174 1.00 84.44 98 GLU A C 1
ATOM 727 O O . GLU A 1 98 ? -1.721 2.497 9.675 1.00 84.44 98 GLU A O 1
ATOM 732 N N . ASP A 1 99 ? 0.418 3.213 9.471 1.00 83.69 99 ASP A N 1
ATOM 733 C CA . ASP A 1 99 ? 0.505 3.122 8.020 1.00 83.69 99 ASP A CA 1
ATOM 734 C C . ASP A 1 99 ? 1.166 1.821 7.581 1.00 83.69 99 ASP A C 1
ATOM 736 O O . ASP A 1 99 ? 2.332 1.521 7.869 1.00 83.69 99 ASP A O 1
ATOM 740 N N . PHE A 1 100 ? 0.427 1.075 6.775 1.00 79.25 100 PHE A N 1
ATOM 741 C CA . PHE A 1 100 ? 0.861 -0.180 6.207 1.00 79.25 100 PHE A CA 1
ATOM 742 C C . PHE A 1 100 ? 0.980 -0.074 4.704 1.00 79.25 100 PHE A C 1
ATOM 744 O O . PHE A 1 100 ? 0.019 0.200 3.993 1.00 79.25 100 PHE A O 1
ATOM 751 N N . HIS A 1 101 ? 2.182 -0.337 4.216 1.00 79.88 101 HIS A N 1
ATOM 752 C CA . HIS A 1 101 ? 2.503 -0.267 2.802 1.00 79.88 101 HIS A CA 1
ATOM 753 C C . HIS A 1 101 ? 2.525 -1.673 2.209 1.00 79.88 101 HIS A C 1
ATOM 755 O O . HIS A 1 101 ? 2.976 -2.612 2.866 1.00 79.88 101 HIS A O 1
ATOM 761 N N . ARG A 1 102 ? 2.131 -1.799 0.936 1.00 74.31 102 ARG A N 1
ATOM 762 C CA . ARG A 1 102 ? 2.137 -3.068 0.181 1.00 74.31 102 ARG A CA 1
ATOM 763 C C . ARG A 1 102 ? 1.211 -4.129 0.785 1.00 74.31 102 ARG A C 1
ATOM 765 O O . ARG A 1 102 ? 1.557 -5.305 0.830 1.00 74.31 102 ARG A O 1
ATOM 772 N N . VAL A 1 103 ? 0.033 -3.710 1.227 1.00 77.31 103 VAL A N 1
ATOM 773 C CA . VAL A 1 103 ? -1.042 -4.614 1.630 1.00 77.31 103 VAL A CA 1
ATOM 774 C C . VAL A 1 103 ? -1.658 -5.232 0.383 1.00 77.31 103 VAL A C 1
ATOM 776 O O . VAL A 1 103 ? -1.988 -4.517 -0.568 1.00 77.31 103 VAL A O 1
ATOM 779 N N . ARG A 1 104 ? -1.808 -6.557 0.381 1.00 79.00 104 ARG A N 1
ATOM 780 C CA . ARG A 1 104 ? -2.560 -7.263 -0.659 1.00 79.00 104 ARG A CA 1
ATOM 781 C C . ARG A 1 104 ? -4.049 -6.938 -0.534 1.00 79.00 104 ARG A C 1
ATOM 783 O O . ARG A 1 104 ? -4.592 -7.023 0.562 1.00 79.00 104 ARG A O 1
ATOM 790 N N . ASP A 1 105 ? -4.684 -6.599 -1.654 1.00 79.44 105 ASP A N 1
ATOM 791 C CA . ASP A 1 105 ? -6.123 -6.323 -1.764 1.00 79.44 105 ASP A CA 1
ATOM 792 C C . ASP A 1 105 ? -6.682 -5.489 -0.595 1.00 79.44 105 ASP A C 1
ATOM 794 O O . ASP A 1 105 ? -7.555 -5.931 0.160 1.00 79.44 105 ASP A O 1
ATOM 798 N N . PRO A 1 106 ? -6.207 -4.241 -0.428 1.00 82.44 106 PRO A N 1
ATOM 799 C CA . PRO A 1 106 ? -6.551 -3.428 0.735 1.00 82.44 106 PRO A CA 1
ATOM 800 C C . PRO A 1 106 ? -8.047 -3.092 0.827 1.00 82.44 106 PRO A C 1
ATOM 802 O O . PRO A 1 106 ? -8.597 -2.903 1.913 1.00 82.44 106 PRO A O 1
ATOM 805 N N . LEU A 1 107 ? -8.727 -3.070 -0.321 1.00 84.06 107 LEU A N 1
ATOM 806 C CA . LEU A 1 107 ? -10.176 -2.919 -0.422 1.00 84.06 107 LEU A CA 1
ATOM 807 C C . LEU A 1 107 ? -10.929 -4.099 0.198 1.00 84.06 107 LEU A C 1
ATOM 809 O O . LEU A 1 107 ? -11.960 -3.889 0.836 1.00 84.06 107 LEU A O 1
ATOM 813 N N . GLU A 1 108 ? -10.434 -5.327 0.030 1.00 83.12 108 GLU A N 1
ATOM 814 C CA . GLU A 1 108 ? -11.064 -6.505 0.621 1.00 83.12 108 GLU A CA 1
ATOM 815 C C . GLU A 1 108 ? -10.900 -6.502 2.141 1.00 83.12 108 GLU A C 1
ATOM 817 O O . GLU A 1 108 ? -11.872 -6.748 2.857 1.00 83.12 108 GLU A O 1
ATOM 822 N N . LEU A 1 109 ? -9.715 -6.133 2.646 1.00 79.19 109 LEU A N 1
ATOM 823 C CA . LEU A 1 109 ? -9.506 -5.972 4.086 1.00 79.19 109 LEU A CA 1
ATOM 824 C C . LEU A 1 109 ? -10.492 -4.958 4.676 1.00 79.19 109 LEU A C 1
ATOM 826 O O . LEU A 1 109 ? -11.166 -5.261 5.660 1.00 79.19 109 LEU A O 1
ATOM 830 N N . ARG A 1 110 ? -10.623 -3.782 4.047 1.00 83.44 110 ARG A N 1
ATOM 831 C CA . ARG A 1 110 ? -11.591 -2.764 4.471 1.00 83.44 110 ARG A CA 1
ATOM 832 C C . ARG A 1 110 ? -13.011 -3.331 4.520 1.00 83.44 110 ARG A C 1
ATOM 834 O O . ARG A 1 110 ? -13.696 -3.132 5.518 1.00 83.44 110 ARG A O 1
ATOM 841 N N . ARG A 1 111 ? -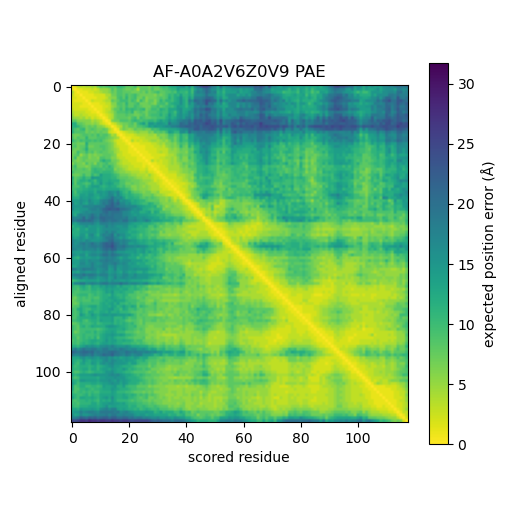13.441 -4.053 3.477 1.00 84.56 111 ARG A N 1
ATOM 842 C CA . ARG A 1 111 ? -14.776 -4.677 3.420 1.00 84.56 111 ARG A CA 1
ATOM 843 C C . ARG A 1 111 ? -14.993 -5.680 4.552 1.00 84.56 111 ARG A C 1
ATOM 845 O O . ARG A 1 111 ? -16.044 -5.646 5.180 1.00 84.56 111 ARG A O 1
ATOM 852 N N . ARG A 1 112 ? -14.009 -6.540 4.841 1.00 82.19 112 ARG A N 1
ATOM 853 C CA . ARG A 1 112 ? -14.097 -7.527 5.933 1.00 82.19 112 ARG A CA 1
ATOM 854 C C . ARG A 1 112 ? -14.203 -6.865 7.303 1.00 82.19 112 ARG A C 1
ATOM 856 O O . ARG A 1 112 ? -14.985 -7.323 8.126 1.00 82.19 112 ARG A O 1
ATOM 863 N N . ILE A 1 113 ? -13.442 -5.795 7.537 1.00 79.31 113 ILE A N 1
ATOM 864 C CA . ILE A 1 113 ? -13.509 -5.053 8.801 1.00 79.31 113 ILE A CA 1
ATOM 865 C C . ILE A 1 113 ? -14.870 -4.362 8.931 1.00 79.31 113 ILE A C 1
ATOM 867 O O . ILE A 1 113 ? -15.536 -4.534 9.943 1.00 79.31 113 ILE A O 1
ATOM 871 N N . GLN A 1 114 ? -15.329 -3.652 7.897 1.00 80.62 114 GLN A N 1
ATOM 872 C CA . GLN A 1 114 ? -16.636 -2.983 7.920 1.00 80.62 114 GLN A CA 1
ATOM 873 C C . GLN A 1 114 ? -17.801 -3.965 8.105 1.00 80.62 114 GLN A C 1
ATOM 875 O O . GLN A 1 114 ? -18.721 -3.669 8.857 1.00 80.62 114 GLN A O 1
ATOM 880 N N . GLY A 1 115 ? -17.741 -5.146 7.483 1.00 78.94 115 GLY A N 1
ATOM 881 C CA . GLY A 1 115 ? -18.763 -6.185 7.641 1.00 78.94 115 GLY A CA 1
ATOM 882 C C . GLY A 1 115 ? -18.831 -6.817 9.036 1.00 78.94 115 GLY A C 1
ATOM 883 O O . GLY A 1 115 ? -19.804 -7.496 9.327 1.00 78.94 115 GLY A O 1
ATOM 884 N N . GLN A 1 116 ? -17.822 -6.614 9.889 1.00 72.12 116 GLN A N 1
ATOM 885 C CA . GLN A 1 116 ? -17.836 -7.052 11.293 1.00 72.12 116 GLN A CA 1
ATOM 886 C C . GLN A 1 116 ? -18.215 -5.929 12.273 1.00 72.12 116 GLN A C 1
ATOM 888 O O . GLN A 1 116 ? -18.414 -6.199 13.454 1.00 72.12 116 GLN A O 1
ATOM 893 N N . VAL A 1 117 ? -18.254 -4.676 11.807 1.00 65.75 117 VAL A N 1
ATOM 894 C CA . VAL A 1 117 ? -18.597 -3.494 12.619 1.00 65.75 117 VAL A CA 1
ATOM 895 C C . VAL A 1 117 ? -20.087 -3.134 12.498 1.00 65.75 117 VAL A C 1
ATOM 897 O O . VAL A 1 117 ? -20.598 -2.431 13.367 1.00 65.75 117 VAL A O 1
ATOM 900 N N . ALA A 1 118 ? -20.764 -3.609 11.445 1.00 54.09 118 ALA A N 1
ATOM 901 C CA . ALA A 1 118 ? -22.215 -3.505 11.258 1.00 54.09 118 ALA A CA 1
ATOM 902 C C . ALA A 1 118 ? -22.969 -4.549 12.094 1.00 54.09 118 ALA A C 1
ATOM 904 O O . ALA A 1 118 ? -24.025 -4.179 12.652 1.00 54.09 118 ALA A O 1
#

Solvent-accessible surface area (backbone atoms only — not comparable to full-atom values): 6455 Å² total; per-residue (Å²): 107,59,42,57,53,12,52,49,44,36,70,74,38,71,90,42,55,68,61,17,49,51,39,33,51,52,29,54,57,64,50,46,60,41,55,49,18,61,76,23,53,47,80,45,79,53,102,60,34,38,34,44,34,37,44,83,88,65,72,46,76,46,80,43,46,52,90,37,57,76,46,79,48,72,51,61,51,78,67,26,62,79,56,46,24,20,26,38,34,42,26,35,70,91,73,49,71,49,80,42,75,54,32,46,41,43,67,57,55,53,50,59,53,53,70,73,72,112

Radius of gyration: 18.53 Å; Cα contacts (8 Å, |Δi|>4): 181; chains: 1; bounding box: 42×24×54 Å

Sequence (118 aa):
MVLVVGIVLLIVLPGVPLAGAVVLLIGILMLVPPFVAYRTTELGVTNKRVIVKMGLIRRRTLELLLRQVEAISVDQSLSGRLLGFGSITLTGTGGVREDFHRVRDPLELRRRIQGQVA